Protein AF-A0A935YT13-F1 (afdb_monomer_lite)

Secondary structure (DSSP, 8-state):
-B-TT-HHHHHHHHHTT-SEEEEETT-TTHHHHHHHHHHTT-EEEEE-SS--TTS---TT-S-HHHHHHHHHHHH--------------

Structure (mmCIF, N/CA/C/O backbone):
data_AF-A0A935YT13-F1
#
_entry.id   AF-A0A935YT13-F1
#
loop_
_atom_site.group_PDB
_atom_site.id
_atom_site.type_symbol
_atom_site.label_atom_id
_atom_site.label_alt_id
_atom_site.label_comp_id
_atom_site.label_asym_id
_atom_site.label_entity_id
_atom_site.label_seq_id
_atom_site.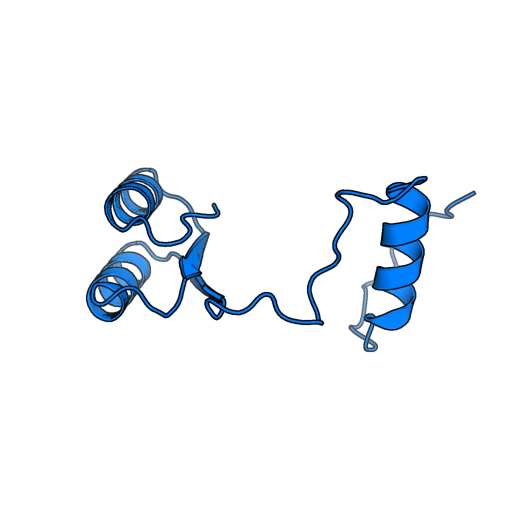pdbx_PDB_ins_code
_atom_site.Cartn_x
_atom_site.Cartn_y
_atom_site.Cartn_z
_atom_site.occupancy
_atom_site.B_iso_or_equiv
_atom_site.auth_seq_id
_atom_site.auth_comp_id
_atom_site.auth_asym_id
_atom_site.auth_atom_id
_atom_site.pdbx_PDB_model_num
ATOM 1 N N . ILE A 1 1 ? -3.728 0.159 -2.156 1.00 85.12 1 ILE A N 1
ATOM 2 C CA . ILE A 1 1 ? -3.401 0.997 -3.340 1.00 85.12 1 ILE A CA 1
ATOM 3 C C . ILE A 1 1 ? -2.047 1.630 -3.082 1.00 85.12 1 ILE A C 1
ATOM 5 O O . ILE A 1 1 ? -1.844 2.074 -1.960 1.00 85.12 1 ILE A O 1
ATOM 9 N N . ASP A 1 2 ? -1.137 1.613 -4.054 1.00 85.19 2 ASP A N 1
ATOM 10 C CA . ASP A 1 2 ? 0.142 2.318 -3.935 1.00 85.19 2 ASP A CA 1
ATOM 11 C C . ASP A 1 2 ? -0.026 3.758 -4.422 1.00 85.19 2 ASP A C 1
ATOM 13 O O . ASP A 1 2 ? -0.476 3.983 -5.547 1.00 85.19 2 ASP A O 1
ATOM 17 N N . CYS A 1 3 ? 0.246 4.708 -3.536 1.00 86.69 3 CYS A N 1
ATOM 18 C CA . CYS A 1 3 ? 0.066 6.132 -3.775 1.00 86.69 3 CYS A CA 1
ATOM 19 C C . CYS A 1 3 ? 1.405 6.876 -3.884 1.00 86.69 3 CYS A C 1
ATOM 21 O O . CYS A 1 3 ? 1.381 8.092 -4.064 1.00 86.69 3 CYS A O 1
ATOM 23 N N . ALA A 1 4 ? 2.541 6.171 -3.774 1.00 85.00 4 ALA A N 1
ATOM 24 C CA . ALA A 1 4 ? 3.882 6.751 -3.803 1.00 85.00 4 ALA A CA 1
ATOM 25 C C . ALA A 1 4 ? 3.989 8.011 -2.912 1.00 85.00 4 ALA A C 1
ATOM 27 O O . ALA A 1 4 ? 3.625 7.971 -1.734 1.00 85.00 4 ALA A O 1
ATOM 28 N N . ASP A 1 5 ? 4.480 9.123 -3.453 1.00 83.00 5 ASP A N 1
ATOM 29 C CA . ASP A 1 5 ? 4.610 10.425 -2.796 1.00 83.00 5 ASP A CA 1
ATOM 30 C C . ASP A 1 5 ? 3.438 11.384 -3.086 1.00 83.00 5 ASP A C 1
ATOM 32 O O . ASP A 1 5 ? 3.497 12.542 -2.674 1.00 83.00 5 ASP A O 1
ATOM 36 N N . ASP A 1 6 ? 2.358 10.932 -3.742 1.00 87.19 6 ASP A N 1
ATOM 37 C CA . ASP A 1 6 ? 1.214 11.780 -4.102 1.00 87.19 6 ASP A CA 1
ATOM 38 C C . ASP A 1 6 ? 0.130 11.792 -2.995 1.00 87.19 6 ASP A C 1
ATOM 40 O O . ASP A 1 6 ? -0.669 10.85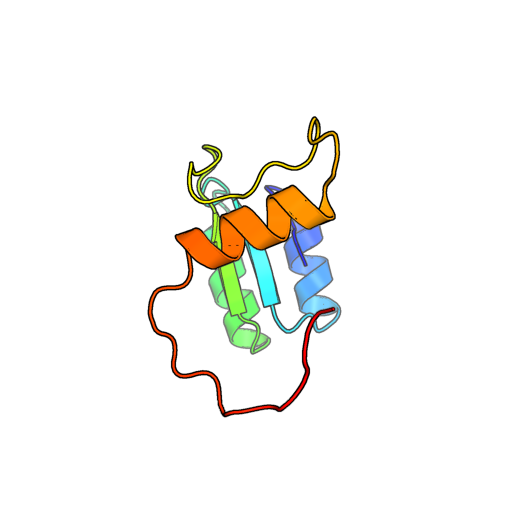1 -2.856 1.00 87.19 6 ASP A O 1
ATOM 44 N N . PRO A 1 7 ? 0.014 12.887 -2.214 1.00 85.19 7 PRO A N 1
ATOM 45 C CA . PRO A 1 7 ? -0.990 12.989 -1.161 1.00 85.19 7 PRO A CA 1
ATOM 46 C C . PRO A 1 7 ? -2.416 13.152 -1.707 1.00 85.19 7 PRO A C 1
ATOM 48 O O . PRO A 1 7 ? -3.376 12.776 -1.031 1.00 85.19 7 PRO A O 1
ATOM 51 N N . GLY A 1 8 ? -2.590 13.714 -2.906 1.00 88.06 8 GLY A N 1
ATOM 52 C CA . GLY A 1 8 ? -3.895 13.858 -3.549 1.00 88.06 8 GLY A CA 1
ATOM 53 C C . GLY A 1 8 ? -4.464 12.502 -3.956 1.00 88.06 8 GLY A C 1
ATOM 54 O O . GLY A 1 8 ? -5.639 12.220 -3.699 1.00 88.06 8 GLY A O 1
ATOM 55 N N . LEU A 1 9 ? -3.615 11.633 -4.505 1.00 90.06 9 LEU A N 1
ATOM 56 C CA . LEU A 1 9 ? -3.960 10.250 -4.820 1.00 90.06 9 LEU A CA 1
ATOM 57 C C . LEU A 1 9 ? -4.320 9.462 -3.554 1.00 90.06 9 LEU A C 1
ATOM 59 O O . LEU A 1 9 ? -5.364 8.806 -3.520 1.00 90.06 9 LEU A O 1
ATOM 63 N N . ALA A 1 10 ? -3.524 9.595 -2.488 1.00 90.12 10 ALA A N 1
ATOM 64 C CA . ALA A 1 10 ? -3.803 8.965 -1.198 1.00 90.12 10 ALA A CA 1
ATOM 65 C C . ALA A 1 10 ? -5.155 9.402 -0.609 1.00 90.12 10 ALA A C 1
ATOM 67 O O . ALA A 1 10 ? -5.958 8.562 -0.200 1.00 90.12 10 ALA A O 1
ATOM 68 N N . LEU A 1 11 ? -5.459 10.703 -0.625 1.00 89.38 11 LEU A N 1
ATOM 69 C CA . LEU A 1 11 ? -6.745 11.226 -0.155 1.00 89.38 11 LEU A CA 1
ATOM 70 C C . LEU A 1 11 ? -7.923 10.709 -0.980 1.00 89.38 11 LEU A C 1
ATOM 72 O O . LEU A 1 11 ? -8.964 10.358 -0.421 1.00 89.38 11 LEU A O 1
ATOM 76 N N . ASN A 1 12 ? -7.777 10.666 -2.302 1.00 92.38 12 ASN A N 1
ATOM 77 C CA . ASN A 1 12 ? -8.823 10.156 -3.181 1.00 92.38 12 ASN A CA 1
ATOM 78 C C . ASN A 1 12 ? -9.058 8.659 -2.957 1.00 92.38 12 ASN A C 1
ATOM 80 O O . ASN A 1 12 ? -10.211 8.236 -2.902 1.00 92.38 12 ASN A O 1
ATOM 84 N N . ALA A 1 13 ? -7.998 7.876 -2.742 1.00 90.69 13 ALA A N 1
ATOM 85 C CA . ALA A 1 13 ? -8.098 6.461 -2.401 1.00 90.69 13 ALA A CA 1
ATOM 86 C C . ALA A 1 13 ? -8.850 6.238 -1.077 1.00 90.69 13 ALA A C 1
ATOM 88 O O . ALA A 1 13 ? -9.762 5.413 -1.020 1.00 90.69 13 ALA A O 1
ATOM 89 N N . LEU A 1 14 ? -8.534 7.012 -0.032 1.00 90.00 14 LEU A N 1
ATOM 90 C CA . LEU A 1 14 ? -9.241 6.940 1.254 1.00 90.00 14 LEU A CA 1
ATOM 91 C C . LEU A 1 14 ? -10.721 7.323 1.117 1.00 90.00 14 LEU A C 1
ATOM 93 O O . LEU A 1 14 ? -11.595 6.630 1.637 1.00 90.00 14 LEU A O 1
ATOM 97 N N . ARG A 1 15 ? -11.027 8.378 0.352 1.00 91.62 15 ARG A N 1
ATOM 98 C CA . ARG A 1 15 ? -12.413 8.786 0.058 1.00 91.62 15 ARG A CA 1
ATOM 99 C C . ARG A 1 15 ? -13.185 7.750 -0.751 1.00 91.62 15 ARG A C 1
ATOM 101 O O . ARG A 1 15 ? -14.386 7.608 -0.550 1.00 91.62 15 ARG A O 1
ATOM 108 N N . ALA A 1 16 ? -12.506 7.026 -1.635 1.00 92.25 16 ALA A N 1
ATOM 109 C CA . ALA A 1 16 ? -13.082 5.920 -2.389 1.00 92.25 16 ALA A CA 1
ATOM 110 C C . ALA A 1 16 ? -13.300 4.654 -1.534 1.00 92.25 16 ALA A C 1
ATOM 112 O O . ALA A 1 16 ? -13.831 3.669 -2.039 1.00 92.25 16 ALA A O 1
ATOM 113 N N . GLY A 1 17 ? -12.911 4.669 -0.252 1.00 90.88 17 GLY A N 1
ATOM 114 C CA . GLY A 1 17 ? -13.087 3.545 0.665 1.00 90.88 17 GLY A CA 1
ATOM 115 C C . GLY A 1 17 ? -12.006 2.475 0.539 1.00 90.88 17 GLY A C 1
ATOM 116 O O . GLY A 1 17 ? -12.254 1.318 0.874 1.00 90.88 17 GLY A O 1
ATOM 117 N N . ALA A 1 18 ? -10.814 2.824 0.042 1.00 91.31 18 ALA A N 1
ATOM 118 C CA . ALA A 1 18 ? -9.703 1.884 0.008 1.00 91.31 18 ALA A CA 1
ATOM 119 C C . ALA A 1 18 ? -9.356 1.425 1.442 1.00 91.31 18 ALA A C 1
ATOM 121 O O . ALA A 1 18 ? -9.053 2.268 2.288 1.00 91.31 18 ALA A O 1
ATOM 122 N N . PRO A 1 19 ? -9.344 0.109 1.725 1.00 88.75 19 PRO A N 1
ATOM 123 C CA . PRO A 1 19 ? -9.094 -0.404 3.074 1.00 88.75 19 PRO A CA 1
ATOM 124 C C . PRO A 1 19 ? -7.620 -0.296 3.486 1.00 88.75 19 PRO A C 1
ATOM 126 O O . PRO A 1 19 ? -7.299 -0.377 4.669 1.00 88.75 19 PRO A O 1
ATOM 129 N N . ALA A 1 20 ? -6.717 -0.130 2.515 1.00 91.06 20 ALA A N 1
ATOM 130 C CA . ALA A 1 20 ? -5.295 0.065 2.752 1.00 91.06 20 ALA A CA 1
ATOM 131 C C . ALA A 1 20 ? -4.642 0.897 1.639 1.00 91.06 20 ALA A C 1
ATOM 133 O O . ALA A 1 20 ? -4.883 0.668 0.440 1.00 91.06 20 ALA A O 1
ATOM 134 N N . ILE A 1 21 ? -3.771 1.822 2.035 1.00 89.25 21 ILE A N 1
ATOM 135 C CA . ILE A 1 21 ? -2.926 2.610 1.135 1.00 89.25 21 ILE A CA 1
ATOM 136 C C . ILE A 1 21 ? -1.451 2.455 1.509 1.00 89.25 21 ILE A C 1
ATOM 138 O O . ILE A 1 21 ? -1.118 2.263 2.676 1.00 89.25 21 ILE A O 1
ATOM 142 N N . ARG A 1 22 ? -0.572 2.547 0.514 1.00 87.88 22 ARG A N 1
ATOM 143 C CA . ARG A 1 22 ? 0.877 2.595 0.690 1.00 87.88 22 ARG A CA 1
ATOM 144 C C . ARG A 1 22 ? 1.386 3.962 0.252 1.00 87.88 22 ARG A C 1
ATOM 146 O O . ARG A 1 22 ? 0.942 4.460 -0.780 1.00 87.88 22 ARG A O 1
ATOM 153 N N . VAL A 1 23 ? 2.253 4.572 1.053 1.00 87.06 23 VAL A N 1
ATOM 154 C CA . VAL A 1 23 ? 2.817 5.906 0.799 1.00 87.06 23 VAL A CA 1
ATOM 155 C C . VAL A 1 23 ? 4.308 5.938 1.115 1.00 87.06 23 VAL A C 1
ATOM 157 O O . VAL A 1 23 ? 4.781 5.231 2.008 1.00 87.06 23 VAL A O 1
ATOM 160 N N . LEU A 1 24 ? 5.039 6.805 0.422 1.00 82.75 24 LEU A N 1
ATOM 161 C CA . LEU A 1 24 ? 6.435 7.090 0.721 1.00 82.75 24 LEU A CA 1
ATOM 162 C C . LEU A 1 24 ? 6.534 7.942 1.993 1.00 82.75 24 LEU A C 1
ATOM 164 O O . LEU A 1 24 ? 5.861 8.965 2.143 1.00 82.75 24 LEU A O 1
ATOM 168 N N . HIS A 1 25 ? 7.382 7.510 2.930 1.00 69.12 25 HIS A N 1
ATOM 169 C CA . HIS A 1 25 ? 7.508 8.109 4.266 1.00 69.12 25 HIS A CA 1
ATOM 170 C C . HIS A 1 25 ? 8.025 9.564 4.256 1.00 69.12 25 HIS A C 1
ATOM 172 O O . HIS A 1 25 ? 7.966 10.255 5.269 1.00 69.12 25 HIS A O 1
ATOM 178 N N . THR A 1 26 ? 8.520 10.051 3.119 1.00 66.31 26 THR A N 1
ATOM 179 C CA . THR A 1 26 ? 9.078 11.400 2.956 1.00 66.31 26 THR A CA 1
ATOM 180 C C . THR A 1 26 ? 8.026 12.489 2.755 1.00 66.31 26 THR A C 1
ATOM 182 O O . THR A 1 26 ? 8.374 13.670 2.778 1.00 66.31 26 THR A O 1
ATOM 185 N N . ALA A 1 27 ? 6.744 12.147 2.591 1.00 62.94 27 ALA A N 1
ATOM 186 C CA . ALA A 1 27 ? 5.704 13.145 2.384 1.00 62.94 27 ALA A CA 1
ATOM 187 C C . ALA A 1 27 ? 5.462 13.968 3.674 1.00 62.94 27 ALA A C 1
ATOM 189 O O . ALA A 1 27 ? 4.953 13.425 4.655 1.00 62.94 27 ALA A O 1
ATOM 190 N N . PRO A 1 28 ? 5.695 15.298 3.694 1.00 67.00 28 PRO A N 1
ATOM 191 C CA . PRO A 1 28 ? 5.415 16.144 4.866 1.00 67.00 28 PRO A CA 1
ATOM 192 C C . PRO A 1 28 ? 3.921 16.191 5.248 1.00 67.00 28 PRO A C 1
ATOM 194 O O . PRO A 1 28 ? 3.548 16.725 6.289 1.00 67.00 28 PRO A O 1
ATOM 197 N N . ALA A 1 29 ? 3.051 15.628 4.405 1.00 72.94 29 ALA A N 1
ATOM 198 C CA . ALA A 1 29 ? 1.626 1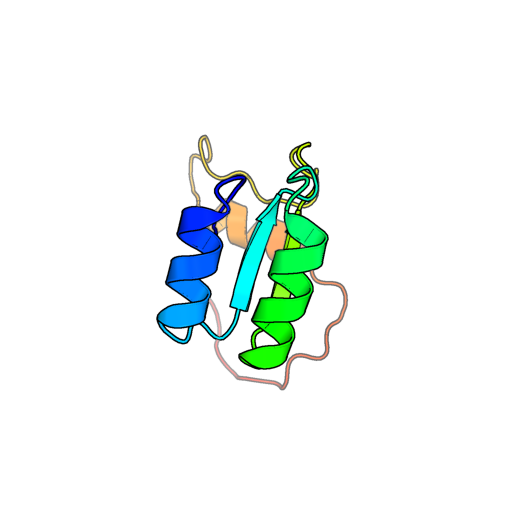5.450 4.650 1.00 72.94 29 ALA A CA 1
ATOM 199 C C . ALA A 1 29 ? 1.272 14.135 5.377 1.00 72.94 29 ALA A C 1
ATOM 201 O O . ALA A 1 29 ? 0.087 13.896 5.622 1.00 72.94 29 ALA A O 1
ATOM 202 N N . PHE A 1 30 ? 2.256 13.291 5.716 1.00 76.69 30 PHE A N 1
ATOM 203 C CA . PHE A 1 30 ? 2.027 11.952 6.265 1.00 76.69 30 PHE A CA 1
ATOM 204 C C . PHE A 1 30 ? 1.185 11.955 7.542 1.00 76.69 30 PHE A C 1
ATOM 206 O O . PHE A 1 30 ? 0.192 11.237 7.605 1.00 76.69 30 PHE A O 1
ATOM 213 N N . ASP A 1 31 ? 1.510 12.803 8.520 1.00 80.69 31 ASP A N 1
ATOM 214 C CA . ASP A 1 31 ? 0.786 12.837 9.800 1.00 80.69 31 ASP A CA 1
ATOM 215 C C . ASP A 1 31 ? -0.714 13.093 9.598 1.00 80.69 31 ASP A C 1
ATOM 217 O O . ASP A 1 31 ? -1.569 12.438 10.195 1.00 80.69 31 ASP A O 1
ATOM 221 N N . ARG A 1 32 ? -1.052 13.994 8.666 1.00 85.81 32 ARG A N 1
ATOM 222 C CA . ARG A 1 32 ? -2.449 14.281 8.314 1.00 85.81 32 ARG A CA 1
ATOM 223 C C . ARG A 1 32 ? -3.100 13.124 7.566 1.00 85.81 32 ARG A C 1
ATOM 225 O O . ARG A 1 32 ? -4.272 12.841 7.795 1.00 85.81 32 ARG A O 1
ATOM 232 N N . LEU A 1 33 ? -2.369 12.463 6.671 1.00 84.69 33 LEU A N 1
ATOM 233 C CA . LEU A 1 33 ? -2.868 11.287 5.958 1.00 84.69 33 LEU A CA 1
ATOM 234 C C . LEU A 1 33 ? -3.153 10.132 6.921 1.00 84.69 33 LEU A C 1
ATOM 236 O O . LEU A 1 33 ? -4.201 9.504 6.798 1.00 84.69 33 LEU A O 1
ATOM 240 N N . ALA A 1 34 ? -2.279 9.896 7.900 1.00 84.50 34 ALA A N 1
ATOM 241 C CA . ALA A 1 34 ? -2.459 8.883 8.935 1.00 84.50 34 ALA A CA 1
ATOM 242 C C . ALA A 1 34 ? -3.716 9.136 9.772 1.00 84.50 34 ALA A C 1
ATOM 244 O O . ALA A 1 34 ? -4.510 8.218 9.997 1.00 84.50 34 ALA A O 1
ATOM 245 N N . ASP A 1 35 ? -3.954 10.389 10.164 1.00 88.69 35 ASP A N 1
ATOM 246 C CA . ASP A 1 35 ? -5.179 10.764 10.866 1.00 88.69 35 ASP A CA 1
ATOM 247 C C . ASP A 1 35 ? -6.440 10.525 10.029 1.00 88.69 35 ASP A C 1
ATOM 249 O O . ASP A 1 35 ? -7.430 9.998 10.542 1.00 88.69 35 ASP A O 1
ATOM 253 N N . ILE A 1 36 ? -6.407 10.864 8.740 1.00 88.31 36 ILE A N 1
ATOM 254 C CA . ILE A 1 36 ? -7.540 10.654 7.832 1.00 88.31 36 ILE A CA 1
ATOM 255 C C . ILE A 1 36 ? -7.768 9.156 7.609 1.00 88.31 36 ILE A C 1
ATOM 257 O O . ILE A 1 36 ? -8.895 8.686 7.734 1.00 88.31 36 ILE A O 1
ATOM 261 N N . ALA A 1 37 ? -6.724 8.367 7.358 1.00 88.50 37 ALA A N 1
ATOM 262 C CA . ALA A 1 37 ? -6.870 6.924 7.188 1.00 88.50 37 ALA A CA 1
ATOM 263 C C . ALA A 1 37 ? -7.489 6.266 8.424 1.00 88.50 37 ALA A C 1
ATOM 265 O O . ALA A 1 37 ? -8.421 5.475 8.290 1.00 88.50 37 ALA A O 1
ATOM 266 N N . ARG A 1 38 ? -7.075 6.678 9.629 1.00 88.62 38 ARG A N 1
ATOM 267 C CA . ARG A 1 38 ? -7.678 6.220 10.887 1.00 88.62 38 ARG A CA 1
ATOM 268 C C . ARG A 1 38 ? -9.167 6.560 10.980 1.00 88.62 38 ARG A C 1
ATOM 270 O O . ARG A 1 38 ? -9.946 5.714 11.408 1.00 88.62 38 ARG A O 1
ATOM 277 N N . GLN A 1 39 ? -9.579 7.761 10.569 1.00 92.25 39 GLN A N 1
ATOM 278 C CA . GLN A 1 39 ? -11.000 8.146 10.522 1.00 92.25 39 GLN A CA 1
ATOM 279 C C . GLN A 1 39 ? -11.804 7.290 9.535 1.00 92.25 39 GLN A C 1
ATOM 281 O O . GLN A 1 39 ? -12.968 6.989 9.787 1.00 92.25 39 GLN A O 1
ATOM 286 N N . HIS A 1 40 ? -11.173 6.874 8.438 1.00 88.88 40 HIS A N 1
ATOM 287 C CA . HIS A 1 40 ? -11.763 6.015 7.415 1.00 88.88 40 HIS A CA 1
ATOM 288 C C . HIS A 1 40 ? -11.640 4.508 7.719 1.00 88.88 40 HIS A C 1
ATOM 290 O O . HIS A 1 40 ? -12.128 3.695 6.938 1.00 88.88 40 HIS A O 1
ATOM 296 N N . GLY A 1 41 ? -11.006 4.117 8.832 1.00 90.50 41 GLY A N 1
ATOM 297 C CA . GLY A 1 41 ? -10.753 2.710 9.163 1.00 90.50 41 GLY A CA 1
ATOM 298 C C . GLY A 1 41 ? -9.779 2.012 8.205 1.00 90.50 41 GLY A C 1
ATOM 299 O O . GLY A 1 41 ? -9.808 0.790 8.089 1.00 90.50 41 GLY A O 1
ATOM 300 N N . ALA A 1 42 ? -8.942 2.779 7.507 1.00 92.19 42 ALA A N 1
ATOM 301 C CA . ALA A 1 42 ? -7.976 2.283 6.539 1.00 92.19 42 ALA A CA 1
ATOM 302 C C . ALA A 1 42 ? -6.582 2.122 7.161 1.00 92.19 42 ALA A C 1
ATOM 304 O O . ALA A 1 42 ? -6.161 2.915 8.007 1.00 92.19 42 ALA A O 1
ATOM 305 N N . ALA A 1 43 ? -5.843 1.113 6.704 1.00 89.44 43 ALA A N 1
ATOM 306 C CA . ALA A 1 43 ? -4.443 0.920 7.061 1.00 89.44 43 ALA A CA 1
ATOM 307 C C . ALA A 1 43 ? -3.520 1.770 6.170 1.00 89.44 43 ALA A C 1
ATOM 309 O O . ALA A 1 43 ? -3.769 1.917 4.971 1.00 89.44 43 ALA A O 1
ATOM 310 N N . ILE A 1 44 ? -2.430 2.288 6.741 1.00 87.12 44 ILE A N 1
ATOM 311 C CA . ILE A 1 44 ? -1.339 2.892 5.971 1.00 87.12 44 ILE A CA 1
ATOM 312 C C . ILE A 1 44 ? -0.081 2.049 6.133 1.00 87.12 44 ILE A C 1
ATOM 314 O O . ILE A 1 44 ? 0.350 1.777 7.251 1.00 87.12 44 ILE A O 1
ATOM 318 N N . GLU A 1 45 ? 0.519 1.684 5.007 1.00 87.12 45 GLU A N 1
ATOM 319 C CA . GLU A 1 45 ? 1.864 1.131 4.940 1.00 87.12 45 GLU A CA 1
ATOM 320 C C . GLU A 1 45 ? 2.831 2.214 4.455 1.00 87.12 45 GLU A C 1
ATOM 322 O O . GLU A 1 45 ? 2.585 2.876 3.446 1.00 87.12 45 GLU A O 1
ATOM 327 N N . THR A 1 46 ? 3.929 2.413 5.179 1.00 81.69 46 THR A N 1
ATOM 328 C CA . THR A 1 46 ? 4.983 3.350 4.781 1.00 81.69 46 THR A CA 1
ATOM 329 C C . THR A 1 46 ? 6.163 2.606 4.207 1.00 81.69 46 THR A C 1
ATOM 331 O O . THR A 1 46 ? 6.713 1.732 4.880 1.00 81.69 46 THR A O 1
ATOM 334 N N . THR A 1 47 ? 6.608 3.015 3.027 1.00 73.56 47 THR A N 1
ATOM 335 C CA . THR A 1 47 ? 7.887 2.576 2.472 1.00 73.56 47 THR A CA 1
ATOM 336 C C . THR A 1 47 ? 8.907 3.714 2.538 1.00 73.56 47 THR A C 1
ATOM 338 O O . THR A 1 47 ? 8.550 4.883 2.342 1.00 73.56 47 THR A O 1
ATOM 341 N N . PRO A 1 48 ? 10.175 3.424 2.878 1.00 68.88 48 PRO A N 1
ATOM 342 C CA . PRO A 1 48 ? 11.240 4.402 2.718 1.00 68.88 48 PRO A CA 1
ATOM 343 C C . PRO A 1 48 ? 11.414 4.756 1.232 1.00 68.88 48 PRO A C 1
ATOM 345 O O . PRO A 1 48 ? 11.126 3.950 0.355 1.00 68.88 48 PRO A O 1
ATOM 348 N N . ASP A 1 49 ? 11.912 5.964 0.963 1.00 63.66 49 ASP A N 1
ATOM 349 C CA . ASP A 1 49 ? 12.235 6.454 -0.394 1.00 63.66 49 ASP A CA 1
ATOM 350 C C . ASP A 1 49 ? 13.414 5.698 -1.039 1.00 63.66 49 ASP A C 1
ATOM 352 O O . ASP A 1 49 ? 13.662 5.758 -2.239 1.00 63.66 49 ASP A O 1
ATOM 356 N N . VAL A 1 50 ? 14.142 4.924 -0.235 1.00 60.22 50 VAL A N 1
ATOM 357 C CA . VAL A 1 50 ? 15.176 4.015 -0.718 1.00 60.22 50 VAL A CA 1
ATOM 358 C C . VAL A 1 50 ? 14.540 2.650 -0.934 1.00 60.22 50 VAL A C 1
ATOM 360 O O . VAL A 1 50 ? 13.979 2.082 0.004 1.00 60.22 50 VAL A O 1
ATOM 363 N N . ARG A 1 51 ? 14.654 2.129 -2.161 1.00 58.19 51 ARG A N 1
ATOM 364 C CA . ARG A 1 51 ? 14.251 0.764 -2.522 1.00 58.19 51 ARG A CA 1
ATOM 365 C C . ARG A 1 51 ? 14.881 -0.200 -1.513 1.00 58.19 51 ARG A C 1
ATOM 367 O O . ARG A 1 51 ? 16.103 -0.252 -1.398 1.00 58.19 51 ARG A O 1
ATOM 374 N N . ASP A 1 52 ? 14.050 -0.876 -0.731 1.00 60.00 52 ASP A N 1
ATOM 375 C CA . ASP A 1 52 ? 14.525 -1.806 0.287 1.00 60.00 52 ASP A CA 1
ATOM 376 C C . ASP A 1 52 ? 15.039 -3.068 -0.418 1.00 60.00 52 ASP A C 1
ATOM 378 O O . ASP A 1 52 ? 14.373 -3.587 -1.314 1.00 60.00 52 ASP A O 1
ATOM 382 N N . ASP A 1 53 ? 16.188 -3.598 0.006 1.00 58.66 53 ASP A N 1
ATOM 383 C CA . ASP A 1 53 ? 16.724 -4.881 -0.478 1.00 58.66 53 ASP A CA 1
ATOM 384 C C . ASP A 1 53 ? 15.760 -6.059 -0.216 1.00 58.66 53 ASP A C 1
ATOM 386 O O . ASP A 1 53 ? 15.956 -7.176 -0.706 1.00 58.66 53 ASP A O 1
ATOM 390 N N . ARG A 1 54 ? 14.708 -5.828 0.581 1.00 65.94 54 ARG A N 1
ATOM 391 C CA . ARG A 1 54 ? 13.602 -6.758 0.796 1.00 65.94 54 ARG A CA 1
ATOM 392 C C . ARG A 1 54 ? 12.627 -6.834 -0.376 1.00 65.94 54 ARG A C 1
ATOM 394 O O . ARG A 1 54 ? 12.004 -7.883 -0.517 1.00 65.94 54 ARG A O 1
ATOM 401 N N . ASP A 1 55 ? 12.498 -5.815 -1.219 1.00 75.62 55 ASP A N 1
ATOM 402 C CA . ASP A 1 55 ? 11.553 -5.851 -2.337 1.00 75.62 55 ASP A CA 1
ATOM 403 C C . ASP A 1 55 ? 12.068 -6.743 -3.475 1.00 75.62 55 ASP A C 1
ATOM 405 O O . ASP A 1 55 ? 13.224 -6.673 -3.893 1.00 75.62 55 ASP A O 1
ATOM 409 N N . LEU A 1 56 ? 11.196 -7.604 -4.006 1.00 83.06 56 LEU A N 1
ATOM 410 C CA . LEU A 1 56 ? 11.526 -8.410 -5.176 1.00 83.06 56 LEU A CA 1
ATOM 411 C C . LEU A 1 56 ? 11.426 -7.563 -6.447 1.00 83.06 56 LEU A C 1
ATOM 413 O O . LEU A 1 56 ? 10.326 -7.246 -6.900 1.00 83.06 56 LEU A O 1
ATOM 417 N N . ASP A 1 57 ? 12.570 -7.267 -7.059 1.00 83.19 57 ASP A N 1
ATOM 418 C CA . ASP A 1 57 ? 12.611 -6.665 -8.388 1.00 83.19 57 ASP A CA 1
ATOM 419 C C . ASP A 1 57 ? 12.443 -7.724 -9.487 1.00 83.19 57 ASP A C 1
ATOM 421 O O . ASP A 1 57 ? 13.216 -8.679 -9.579 1.00 83.19 57 ASP A O 1
ATOM 425 N N . LEU A 1 58 ? 11.423 -7.545 -10.327 1.00 86.56 58 LEU A N 1
ATOM 426 C CA . LEU A 1 58 ? 11.121 -8.422 -11.461 1.00 86.56 58 LEU A CA 1
ATOM 427 C C . LEU A 1 58 ? 11.363 -7.751 -12.817 1.00 86.56 58 LEU A C 1
ATOM 429 O O . LEU A 1 58 ? 11.158 -8.408 -13.835 1.00 86.56 58 LEU A O 1
ATOM 433 N N . ALA A 1 59 ? 11.774 -6.477 -12.852 1.00 85.06 59 ALA A N 1
ATOM 434 C CA . ALA A 1 59 ? 11.840 -5.691 -14.088 1.00 85.06 59 ALA A CA 1
ATOM 435 C C . ALA A 1 59 ? 12.724 -6.337 -15.171 1.00 85.06 59 ALA A C 1
ATOM 437 O O . ALA A 1 59 ? 12.350 -6.339 -16.341 1.00 85.06 59 ALA A O 1
ATOM 438 N N . ASP A 1 60 ? 13.833 -6.956 -14.758 1.00 85.00 60 ASP A N 1
ATOM 439 C CA . ASP A 1 60 ? 14.802 -7.613 -15.645 1.00 85.00 60 ASP A CA 1
ATOM 440 C C . ASP A 1 60 ? 14.837 -9.143 -15.472 1.00 85.00 60 ASP A C 1
ATOM 442 O O . ASP A 1 60 ? 15.771 -9.819 -15.912 1.00 85.00 60 ASP A O 1
ATOM 446 N N . ALA A 1 61 ? 13.835 -9.723 -14.802 1.00 86.94 61 ALA A N 1
ATOM 447 C CA . ALA A 1 61 ? 13.803 -11.159 -14.560 1.00 86.94 61 ALA A CA 1
ATOM 448 C C . ALA A 1 61 ? 13.447 -11.916 -15.858 1.00 86.94 61 ALA A C 1
ATOM 450 O O . ALA A 1 61 ? 12.367 -11.704 -16.410 1.00 86.94 61 ALA A O 1
ATOM 451 N N . PRO A 1 62 ? 14.290 -12.858 -16.326 1.00 84.88 62 PRO A N 1
ATOM 452 C CA . PRO A 1 62 ? 13.994 -13.644 -17.527 1.00 84.88 62 PRO A CA 1
ATOM 453 C C . PRO A 1 62 ? 12.801 -14.591 -17.328 1.00 84.88 62 PRO A C 1
ATOM 455 O O . PRO A 1 62 ? 12.122 -14.946 -18.287 1.00 84.88 62 PRO A O 1
ATOM 458 N N . ASP A 1 63 ? 12.543 -14.987 -16.079 1.00 90.19 63 ASP A N 1
ATOM 459 C CA . ASP A 1 63 ? 11.358 -15.730 -15.659 1.00 90.19 63 ASP A CA 1
ATOM 460 C C . ASP A 1 63 ? 10.859 -15.171 -14.321 1.00 90.19 63 ASP A C 1
ATOM 462 O O . ASP A 1 63 ? 11.401 -15.458 -13.245 1.00 90.19 63 ASP A O 1
ATOM 466 N N . ALA A 1 64 ? 9.805 -14.360 -14.403 1.00 87.50 64 ALA A N 1
ATOM 467 C CA . ALA A 1 64 ? 9.197 -13.716 -13.249 1.00 87.50 64 ALA A CA 1
ATOM 468 C C . ALA A 1 64 ? 8.616 -14.723 -12.240 1.00 87.50 64 ALA A C 1
ATOM 470 O O . ALA A 1 64 ? 8.668 -14.482 -11.031 1.00 87.50 64 ALA A O 1
ATOM 471 N N . PHE A 1 65 ? 8.091 -15.862 -12.708 1.00 86.94 65 PHE A N 1
ATOM 472 C CA . PHE A 1 65 ? 7.487 -16.866 -11.833 1.00 86.94 65 PHE A CA 1
ATOM 473 C C . PHE A 1 65 ? 8.559 -17.567 -10.999 1.00 86.94 65 PHE A C 1
ATOM 475 O O . PHE A 1 65 ? 8.468 -17.603 -9.769 1.00 86.94 65 PHE A O 1
ATOM 482 N N . SER A 1 66 ? 9.623 -18.046 -11.648 1.00 87.56 66 SER A N 1
ATOM 483 C CA . SER A 1 66 ? 10.741 -18.684 -10.946 1.00 87.56 66 SER A CA 1
ATOM 484 C C . SER A 1 66 ? 11.440 -17.728 -9.976 1.00 87.56 66 SER A C 1
ATOM 486 O O . SER A 1 66 ? 11.763 -18.126 -8.852 1.00 87.56 66 SER A O 1
ATOM 488 N N . ALA A 1 67 ? 11.626 -16.460 -10.362 1.00 88.38 67 ALA A N 1
ATOM 489 C CA . ALA A 1 67 ? 12.187 -15.430 -9.487 1.00 88.38 67 ALA A CA 1
ATOM 490 C C . ALA A 1 67 ? 11.317 -15.199 -8.237 1.00 88.38 67 ALA A C 1
ATOM 492 O O . ALA A 1 67 ? 11.840 -15.175 -7.117 1.00 88.38 67 ALA A O 1
ATOM 493 N N . CYS A 1 68 ? 9.992 -15.130 -8.410 1.00 87.38 68 CYS A N 1
ATOM 494 C CA . CYS A 1 68 ? 9.025 -15.015 -7.318 1.00 87.38 68 CYS A CA 1
ATOM 495 C C . CYS A 1 68 ? 9.066 -16.219 -6.371 1.00 87.38 68 CYS A C 1
ATOM 497 O O . CYS A 1 68 ? 9.229 -16.051 -5.160 1.00 87.38 68 CYS A O 1
ATOM 499 N N . CYS A 1 69 ? 9.012 -17.443 -6.903 1.00 88.12 69 CYS A N 1
ATOM 500 C CA . CYS A 1 69 ? 9.105 -18.651 -6.084 1.00 88.12 69 CYS A CA 1
ATOM 501 C C . CYS A 1 69 ? 10.420 -18.722 -5.298 1.00 88.12 69 CYS A C 1
ATOM 503 O O . CYS A 1 69 ? 10.424 -19.117 -4.130 1.00 88.12 69 CYS A O 1
ATOM 505 N N . ALA A 1 70 ? 11.543 -18.351 -5.916 1.00 87.56 70 ALA A N 1
ATOM 506 C CA . ALA A 1 70 ? 12.841 -18.352 -5.252 1.00 87.56 70 ALA A CA 1
ATOM 507 C C . ALA A 1 70 ? 12.911 -17.314 -4.123 1.00 87.56 70 ALA A C 1
ATOM 509 O O . ALA A 1 70 ? 13.451 -17.613 -3.058 1.00 87.56 70 ALA A O 1
ATOM 510 N N . TRP A 1 71 ? 12.356 -16.119 -4.333 1.00 86.19 71 TRP A N 1
ATOM 511 C CA . TRP A 1 71 ? 12.302 -15.072 -3.315 1.00 86.19 71 TRP A CA 1
ATOM 512 C C . TRP A 1 71 ? 11.399 -15.468 -2.142 1.00 86.19 71 TRP A C 1
ATOM 514 O O . TRP A 1 71 ? 11.877 -15.464 -1.011 1.00 86.19 71 TRP A O 1
ATOM 524 N N . LEU A 1 72 ? 10.170 -15.939 -2.400 1.00 86.88 72 LEU A N 1
ATOM 525 C CA . LEU A 1 72 ? 9.238 -16.390 -1.354 1.00 86.88 72 LEU A CA 1
ATOM 526 C C . LEU A 1 72 ? 9.836 -17.501 -0.484 1.00 86.88 72 LEU A C 1
ATOM 528 O O . LEU A 1 72 ? 9.681 -17.487 0.732 1.00 86.88 72 LEU A O 1
ATOM 532 N N . ARG A 1 73 ? 10.567 -18.452 -1.081 1.00 86.38 73 ARG A N 1
ATOM 533 C CA . ARG A 1 73 ? 11.252 -19.515 -0.324 1.00 86.38 73 ARG A CA 1
ATOM 534 C C . ARG A 1 73 ? 12.362 -18.985 0.586 1.00 86.38 73 ARG A C 1
ATOM 536 O O . ARG A 1 73 ? 12.625 -19.601 1.612 1.00 86.38 73 ARG A O 1
ATOM 543 N N . ARG A 1 74 ? 13.028 -17.884 0.215 1.00 81.00 74 AR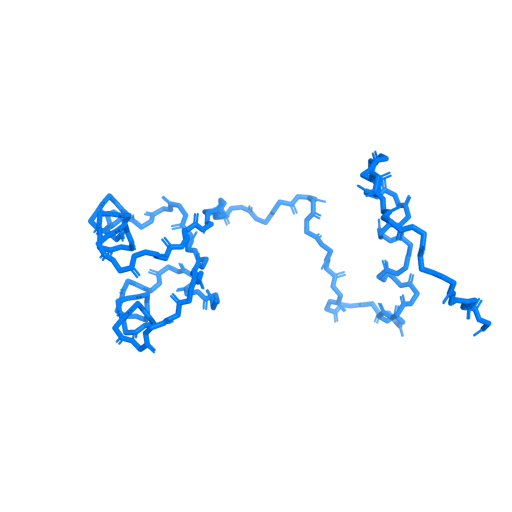G A N 1
ATOM 544 C CA . ARG A 1 74 ? 14.082 -17.256 1.031 1.00 81.00 74 ARG A CA 1
ATOM 545 C C . ARG A 1 74 ? 13.520 -16.344 2.120 1.00 81.00 74 ARG A C 1
ATOM 547 O O . ARG A 1 74 ? 14.129 -16.248 3.179 1.00 81.00 74 ARG A O 1
ATOM 554 N N . THR A 1 75 ? 12.402 -15.667 1.858 1.00 76.00 75 THR A N 1
ATOM 555 C CA . THR A 1 75 ? 11.807 -14.673 2.768 1.00 76.00 75 THR A CA 1
ATOM 556 C C . THR A 1 75 ? 10.708 -15.238 3.662 1.00 76.00 75 THR A C 1
ATOM 558 O O . THR A 1 75 ? 10.316 -14.579 4.626 1.00 76.00 75 THR A O 1
ATOM 561 N N . ALA A 1 76 ? 10.250 -16.468 3.409 1.00 67.00 76 ALA A N 1
ATOM 562 C CA . ALA A 1 76 ? 9.394 -17.216 4.318 1.00 67.00 76 ALA A CA 1
ATOM 563 C C . ALA A 1 76 ? 10.138 -17.540 5.630 1.00 67.00 76 ALA A C 1
ATOM 565 O O . ALA A 1 76 ? 10.654 -18.636 5.839 1.00 67.00 76 ALA A O 1
ATOM 566 N N . SER A 1 77 ? 10.145 -16.580 6.556 1.00 49.97 77 SER A N 1
ATOM 567 C CA . SER A 1 77 ? 10.111 -16.877 7.992 1.00 49.97 77 SER A CA 1
ATOM 568 C C . SER A 1 77 ? 8.910 -17.804 8.254 1.00 49.97 77 SER A C 1
ATOM 570 O O . SER A 1 77 ? 7.925 -17.673 7.520 1.00 49.97 77 SER A O 1
ATOM 572 N N . PRO A 1 78 ? 8.939 -18.747 9.224 1.00 47.84 78 PRO A N 1
ATOM 573 C CA . PRO A 1 78 ? 7.868 -19.723 9.435 1.00 47.84 78 PRO A CA 1
ATOM 574 C C . PRO A 1 78 ? 6.607 -19.038 9.974 1.00 47.84 78 PRO A C 1
ATOM 576 O O . PRO A 1 78 ? 6.250 -19.145 11.144 1.00 47.84 78 PRO A O 1
ATOM 579 N N . LEU A 1 79 ? 5.917 -18.311 9.104 1.00 45.97 79 LEU A N 1
ATOM 580 C CA . LEU A 1 79 ? 4.540 -17.932 9.289 1.00 45.97 79 LEU A CA 1
ATOM 581 C C . LEU A 1 79 ? 3.750 -19.220 9.107 1.00 45.97 79 LEU A C 1
ATOM 583 O O . LEU A 1 79 ? 3.765 -19.840 8.044 1.00 45.97 79 LEU A O 1
ATOM 587 N N . THR A 1 80 ? 3.129 -19.644 10.197 1.00 49.00 80 THR A N 1
ATOM 588 C CA . THR A 1 80 ? 2.102 -20.674 10.278 1.00 49.00 80 THR A CA 1
ATOM 589 C C . THR A 1 80 ? 1.054 -20.449 9.190 1.00 49.00 80 THR A C 1
ATOM 591 O O . THR A 1 80 ? 0.054 -19.763 9.386 1.00 49.00 80 THR A O 1
ATOM 594 N N . LEU A 1 81 ? 1.288 -21.034 8.018 1.00 48.75 81 LEU A N 1
ATOM 595 C CA . LEU A 1 81 ? 0.264 -21.211 7.004 1.00 48.75 81 LEU A CA 1
ATOM 596 C C . LEU A 1 81 ? -0.705 -22.277 7.537 1.00 48.75 81 LEU A C 1
ATOM 598 O O . LEU A 1 81 ? -0.250 -23.371 7.889 1.00 48.75 81 LEU A O 1
ATOM 602 N N . PRO A 1 82 ? -2.022 -22.017 7.612 1.00 42.12 82 PRO A N 1
ATOM 603 C CA . PRO A 1 82 ? -2.976 -23.104 7.736 1.00 42.12 82 PRO A CA 1
ATOM 604 C C . PRO A 1 82 ? -2.811 -24.000 6.505 1.00 42.12 82 PRO A C 1
ATOM 606 O O . PRO A 1 82 ? -2.818 -23.533 5.367 1.00 42.12 82 PR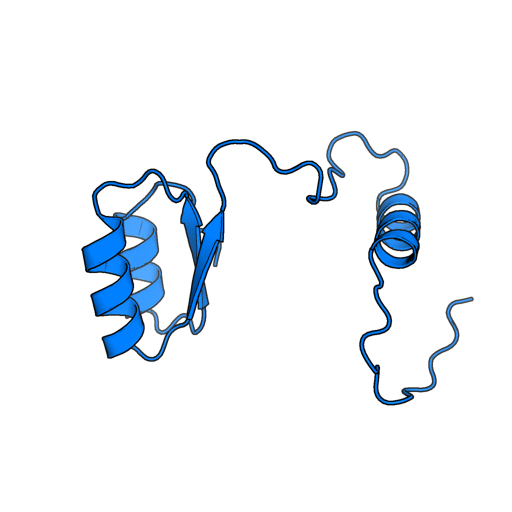O A O 1
ATOM 609 N N . THR A 1 83 ? -2.598 -25.288 6.755 1.00 47.72 83 THR A N 1
ATOM 610 C CA . THR A 1 83 ? -2.454 -26.349 5.761 1.00 47.72 83 THR A CA 1
ATOM 611 C C . THR A 1 83 ? -3.584 -26.291 4.736 1.00 47.72 83 THR A C 1
ATOM 613 O O . THR A 1 83 ? -4.684 -26.781 4.977 1.00 47.72 83 THR A O 1
ATOM 616 N N . ALA A 1 84 ? -3.298 -25.745 3.558 1.00 40.97 84 ALA A N 1
ATOM 617 C CA . ALA A 1 84 ? -4.126 -25.916 2.377 1.00 40.97 84 ALA A CA 1
ATOM 618 C C . ALA A 1 84 ? -3.345 -26.768 1.374 1.00 40.97 84 ALA A C 1
ATOM 620 O O . ALA A 1 84 ? -2.290 -26.382 0.875 1.00 40.97 84 ALA A O 1
ATOM 621 N N . HIS A 1 85 ? -3.856 -27.978 1.152 1.00 49.41 85 HIS A N 1
ATOM 622 C CA . HIS A 1 85 ? -3.423 -28.889 0.103 1.00 49.41 85 HIS A CA 1
ATOM 623 C C . HIS A 1 85 ? -3.465 -28.190 -1.260 1.00 49.41 85 HIS A C 1
ATOM 625 O O . HIS A 1 85 ? -4.517 -27.719 -1.682 1.00 49.41 85 HIS A O 1
ATOM 631 N N . GLY A 1 86 ? -2.340 -28.180 -1.967 1.00 44.56 86 GLY A N 1
ATOM 632 C CA . GLY A 1 86 ? -2.272 -27.654 -3.325 1.00 44.56 86 GLY A CA 1
ATOM 633 C C . GLY A 1 86 ? -0.866 -27.778 -3.878 1.00 44.56 86 GLY A C 1
ATOM 634 O O . GLY A 1 86 ? -0.088 -26.836 -3.826 1.00 44.56 86 GLY A O 1
ATOM 635 N N . SER A 1 87 ? -0.540 -28.984 -4.331 1.00 46.19 87 SER A N 1
ATOM 636 C CA . SER A 1 87 ? 0.710 -29.354 -4.990 1.00 46.19 87 SER A CA 1
ATOM 637 C C . SER A 1 87 ? 0.997 -28.421 -6.177 1.00 46.19 87 SER A C 1
ATOM 639 O O . SER A 1 87 ? 0.203 -28.364 -7.112 1.00 46.19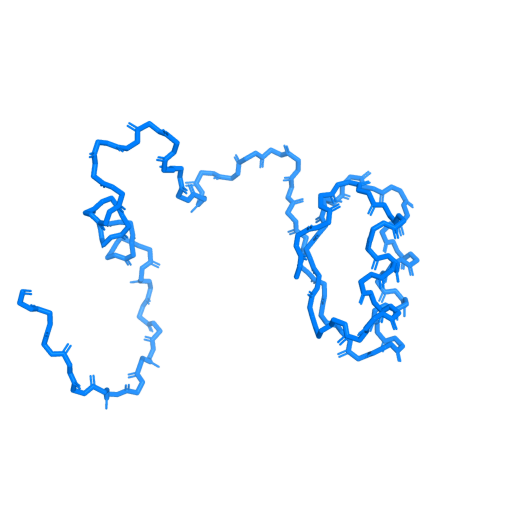 87 SER A O 1
ATOM 641 N N . CYS A 1 88 ? 2.117 -27.693 -6.137 1.00 41.66 88 CYS A N 1
ATOM 642 C CA . CYS A 1 88 ? 2.697 -27.088 -7.334 1.00 41.66 88 CYS A CA 1
ATOM 643 C C . CYS A 1 88 ? 3.491 -28.176 -8.067 1.00 41.66 88 CYS A C 1
ATOM 645 O O . CYS A 1 88 ? 4.514 -28.632 -7.550 1.00 41.66 88 CYS A O 1
ATOM 647 N N . ILE A 1 89 ? 2.985 -28.590 -9.228 1.00 53.88 89 ILE A N 1
ATOM 648 C CA . ILE A 1 89 ? 3.689 -29.376 -10.251 1.00 53.88 89 ILE A CA 1
ATOM 649 C C . ILE A 1 89 ? 4.137 -28.427 -11.354 1.00 53.88 89 ILE A C 1
ATOM 651 O O . ILE A 1 89 ? 3.335 -27.521 -11.677 1.00 53.88 89 ILE A O 1
#

Foldseek 3Di:
DEPEQPVVSLVVCLVVLPQEYEYEPPHPCVVVSVVSCVVSNHYYHYDHPDDDPLDQDPPPPPDSVVSVVVSCVVPDDPDPDDDDDDDDD

Sequence (89 aa):
IDCADDPGLALNALRAGAPAIRVLHTAPAFDRLADIARQHGAAIETTPDVRDDRDLDLADAPDAFSACCAWLRRTASPLTLPTAHGSCI

pLDDT: mean 77.63, std 15.41, range [40.97, 92.38]

Radius of gyration: 16.9 Å; chains: 1; bounding box: 30×46×28 Å